Protein AF-A0A357ZY20-F1 (afdb_monomer_lite)

pLDDT: mean 76.54, std 15.63, range [38.38, 96.38]

Radius of gyration: 25.87 Å; chains: 1; bounding box: 49×45×76 Å

Sequence (125 aa):
MSVDLVSADDPRSGSPIGPRGIRRIVIVVFVLGIGGMIAGSILDNNGFAITFGLITAIAALALVLVTQVSPPGSLAKPGKPVAPVIDERLAADLESRIETLVADGANETEVRKLVGRAIELGRQQ

Secondary structure (DSSP, 8-state):
----------TT------HHHHHHHHHHHHHHHHHHHHHHHHTT-HHHHHHHHHHHHHHHHHHHHHHHHSPTTTTSPTTSPPPP---HHHHHHHHHHHHHHHHTT--HHHHHHHHHHHHHHHH--

Foldseek 3Di:
DDDDDPDDPPPPPDPPQALVNVVVVLVVLVVVLVVQLVVCVVVVNVVSNVVSVVSSVVVVVVVVVVVVPDPQPSNPDPPDDGDPPDDVVVVVVVVVVLVVCVVVPDDNVVSVVVVVVVVVVVVVD

Structure (mmCIF, N/CA/C/O backbone):
data_AF-A0A357ZY20-F1
#
_entry.id   AF-A0A357ZY20-F1
#
loop_
_atom_site.group_PDB
_atom_site.id
_atom_site.type_symbol
_atom_site.label_atom_id
_atom_site.label_alt_id
_atom_site.label_comp_id
_atom_site.label_asym_id
_atom_site.label_entity_id
_atom_site.label_seq_id
_atom_site.pdbx_PDB_ins_code
_atom_site.Cartn_x
_atom_site.Cartn_y
_atom_site.Cartn_z
_atom_site.occupancy
_atom_site.B_iso_or_equiv
_atom_site.auth_seq_id
_atom_site.auth_comp_id
_atom_site.auth_asym_id
_atom_site.auth_atom_id
_atom_site.pdbx_PDB_model_num
ATOM 1 N N . MET A 1 1 ? 7.027 36.453 -39.130 1.00 39.53 1 MET A N 1
ATOM 2 C CA . MET A 1 1 ? 7.376 35.034 -38.934 1.00 39.53 1 MET A CA 1
ATOM 3 C C . MET A 1 1 ? 6.915 34.685 -37.533 1.00 39.53 1 MET A C 1
ATOM 5 O O . MET A 1 1 ? 7.481 35.186 -36.572 1.00 39.53 1 MET A O 1
ATOM 9 N N . SER A 1 2 ? 5.758 34.039 -37.469 1.00 38.38 2 SER A N 1
ATOM 10 C CA . SER A 1 2 ? 4.902 33.888 -36.294 1.00 38.38 2 SER A CA 1
ATOM 11 C C . SER A 1 2 ? 5.500 32.892 -35.306 1.00 38.38 2 SER A C 1
ATOM 13 O O . SER A 1 2 ? 5.866 31.786 -35.694 1.00 38.38 2 SER A O 1
ATOM 15 N N . VAL A 1 3 ? 5.621 33.302 -34.045 1.00 44.56 3 VAL A N 1
ATOM 16 C CA . VAL A 1 3 ? 6.056 32.447 -32.937 1.00 44.56 3 VAL A CA 1
ATOM 17 C C . VAL A 1 3 ? 4.786 31.980 -32.233 1.00 44.56 3 VAL A C 1
ATOM 19 O O . VAL A 1 3 ? 4.329 32.601 -31.278 1.00 44.56 3 VAL A O 1
ATOM 22 N N . ASP A 1 4 ? 4.166 30.941 -32.785 1.00 41.69 4 ASP A N 1
ATOM 23 C CA . ASP A 1 4 ? 2.977 30.314 -32.219 1.00 41.69 4 ASP A CA 1
ATOM 24 C C . ASP A 1 4 ? 3.375 29.218 -31.220 1.00 41.69 4 ASP A C 1
ATOM 26 O O . ASP A 1 4 ? 4.003 28.222 -31.570 1.00 41.69 4 ASP A O 1
ATOM 30 N N . LEU A 1 5 ? 2.955 29.440 -29.971 1.00 44.25 5 LEU A N 1
ATOM 31 C CA . LEU A 1 5 ? 2.523 28.436 -28.998 1.00 44.25 5 LEU A CA 1
ATOM 32 C C . LEU A 1 5 ? 3.567 27.403 -28.542 1.00 44.25 5 LEU A C 1
ATOM 34 O O . LEU A 1 5 ? 3.525 26.224 -28.892 1.00 44.25 5 LEU A O 1
ATOM 38 N N . VAL A 1 6 ? 4.388 27.818 -27.570 1.00 45.06 6 VAL A N 1
ATOM 39 C CA . VAL A 1 6 ? 4.759 26.909 -26.477 1.00 45.06 6 VAL A CA 1
ATOM 40 C C . VAL A 1 6 ? 3.465 26.638 -25.698 1.00 45.06 6 VAL A C 1
ATOM 42 O O . VAL A 1 6 ? 3.005 27.437 -24.885 1.00 45.06 6 VAL A O 1
ATOM 45 N N . SER A 1 7 ? 2.769 25.569 -26.081 1.00 44.12 7 SER A N 1
ATOM 46 C CA . SER A 1 7 ? 1.587 25.107 -25.365 1.00 44.12 7 SER A CA 1
ATOM 47 C C . SER A 1 7 ? 2.057 24.703 -23.974 1.00 44.12 7 SER A C 1
ATOM 49 O O . SER A 1 7 ? 2.827 23.755 -23.828 1.00 44.12 7 SER A O 1
ATOM 51 N N . ALA A 1 8 ? 1.653 25.473 -22.965 1.00 42.94 8 ALA A N 1
ATOM 52 C CA . ALA A 1 8 ? 1.767 25.067 -21.580 1.00 42.94 8 ALA A CA 1
ATOM 53 C C . ALA A 1 8 ? 1.064 23.712 -21.453 1.00 42.94 8 ALA A C 1
ATOM 55 O O . ALA A 1 8 ? -0.145 23.614 -21.658 1.00 42.94 8 ALA A O 1
ATOM 56 N N . ASP A 1 9 ? 1.849 22.668 -21.211 1.00 44.12 9 ASP A N 1
ATOM 57 C CA . ASP A 1 9 ? 1.338 21.343 -20.907 1.00 44.12 9 ASP A CA 1
ATOM 58 C C . ASP A 1 9 ? 0.566 21.484 -19.592 1.00 44.12 9 ASP A C 1
ATOM 60 O O . ASP A 1 9 ? 1.137 21.812 -18.550 1.00 44.12 9 ASP A O 1
ATOM 64 N N . ASP A 1 10 ? -0.759 21.404 -19.678 1.00 42.44 10 ASP A N 1
ATOM 65 C CA . ASP A 1 10 ? -1.672 21.658 -18.575 1.00 42.44 10 ASP A CA 1
ATOM 66 C C . ASP A 1 10 ? -1.416 20.600 -17.483 1.00 42.44 10 ASP A C 1
ATOM 68 O O . ASP A 1 10 ? -1.746 19.422 -17.686 1.00 42.44 10 ASP A O 1
ATOM 72 N N . PRO A 1 11 ? -0.839 20.962 -16.315 1.00 49.06 11 PRO A N 1
ATOM 73 C CA . PRO A 1 11 ? -0.422 19.996 -15.295 1.00 49.06 11 PRO A CA 1
ATOM 74 C C . PRO A 1 11 ? -1.612 19.305 -14.605 1.00 49.06 11 PRO A C 1
ATOM 76 O O . PRO A 1 11 ? -1.427 18.523 -13.672 1.00 49.06 11 PRO A O 1
ATOM 79 N N . ARG A 1 12 ? -2.846 19.602 -15.035 1.00 49.00 12 ARG A N 1
ATOM 80 C CA . ARG A 1 12 ? -4.102 19.090 -14.477 1.00 49.00 12 ARG A CA 1
ATOM 81 C C . ARG A 1 12 ? -4.848 18.118 -15.397 1.00 49.00 12 ARG A C 1
ATOM 83 O O . ARG A 1 12 ? -5.894 17.613 -15.002 1.00 49.00 12 ARG A O 1
ATOM 90 N N . SER A 1 13 ? -4.310 17.798 -16.577 1.00 44.09 13 SER A N 1
ATOM 91 C CA . SER A 1 13 ? -4.908 16.833 -17.519 1.00 44.09 13 SER A CA 1
ATOM 92 C C . SER A 1 13 ? -4.565 15.360 -17.225 1.00 44.09 13 SER A C 1
ATOM 94 O O . SER A 1 13 ? -4.932 14.456 -17.977 1.00 44.09 13 SER A O 1
ATOM 96 N N . GLY A 1 14 ? -3.896 15.078 -16.106 1.00 46.38 14 GLY A N 1
ATOM 97 C CA . GLY A 1 14 ? -3.682 13.714 -15.640 1.00 46.38 14 GLY A CA 1
ATOM 98 C C . GLY A 1 14 ? -4.962 13.149 -15.035 1.00 46.38 14 GLY A C 1
ATOM 99 O O . GLY A 1 14 ? -5.219 13.348 -13.850 1.00 46.38 14 GLY A O 1
ATOM 100 N N . SER A 1 15 ? -5.746 12.392 -15.813 1.00 58.88 15 SER A N 1
ATOM 101 C CA . SER A 1 15 ? -6.660 11.410 -15.213 1.00 58.88 15 SER A CA 1
ATOM 102 C C . SER A 1 15 ? -5.869 10.635 -14.155 1.00 58.88 15 SER A C 1
ATOM 104 O O . SER A 1 15 ? -4.794 10.130 -14.498 1.00 58.88 15 SER A O 1
ATOM 106 N N . PRO A 1 16 ? -6.336 10.548 -12.895 1.00 64.19 16 PRO A N 1
ATOM 107 C CA . PRO A 1 16 ? -5.591 9.861 -11.853 1.00 64.19 16 PRO A CA 1
ATOM 108 C C . PRO A 1 16 ? -5.317 8.441 -12.342 1.00 64.19 16 PRO A C 1
ATOM 110 O O . PRO A 1 16 ? -6.246 7.665 -12.582 1.00 64.19 16 PRO A O 1
ATOM 113 N N . ILE A 1 17 ? -4.039 8.132 -12.587 1.00 68.00 17 ILE A N 1
ATOM 114 C CA . ILE A 1 17 ? -3.625 6.829 -13.098 1.00 68.00 17 ILE A CA 1
ATOM 115 C C . ILE A 1 17 ? -4.063 5.811 -12.055 1.00 68.00 17 ILE A C 1
ATOM 117 O O . ILE A 1 17 ? -3.480 5.705 -10.979 1.00 68.00 17 ILE A O 1
ATOM 121 N N . GLY A 1 18 ? -5.125 5.071 -12.371 1.00 70.50 18 GLY A N 1
ATOM 122 C CA . GLY A 1 18 ? -5.640 4.062 -11.461 1.00 70.50 18 GLY A CA 1
ATOM 123 C C . GLY A 1 18 ? -4.586 2.978 -11.185 1.00 70.50 18 GLY A C 1
ATOM 124 O O . GLY A 1 18 ? -3.657 2.797 -11.979 1.00 70.50 18 GLY A O 1
ATOM 125 N N . PRO A 1 19 ? -4.758 2.162 -10.133 1.00 71.06 19 PRO A N 1
ATOM 126 C CA . PRO A 1 19 ? -3.801 1.117 -9.735 1.00 71.06 19 PRO A CA 1
ATOM 127 C C . PRO A 1 19 ? -3.372 0.180 -10.879 1.00 71.06 19 PRO A C 1
ATOM 129 O O . PRO A 1 19 ? -2.238 -0.298 -10.948 1.00 71.06 19 PRO A O 1
ATOM 132 N N . ARG A 1 20 ? -4.280 -0.057 -11.837 1.00 71.88 20 ARG A N 1
ATOM 133 C CA . ARG A 1 20 ? -4.022 -0.854 -13.047 1.00 71.88 20 ARG A CA 1
ATOM 134 C C . ARG A 1 20 ? -2.980 -0.216 -13.970 1.00 71.88 20 ARG A C 1
ATOM 136 O O . ARG A 1 20 ? -2.201 -0.944 -14.581 1.00 71.88 20 ARG A O 1
ATOM 143 N N . GLY A 1 21 ? -2.980 1.111 -14.081 1.00 78.50 21 GLY A N 1
ATOM 144 C CA . GLY A 1 21 ? -2.020 1.866 -14.880 1.00 78.50 21 GLY A CA 1
ATOM 145 C C . GLY A 1 21 ? -0.626 1.808 -14.268 1.00 78.50 21 GLY A C 1
ATOM 146 O O . GLY A 1 21 ? 0.313 1.433 -14.962 1.00 78.50 21 GLY A O 1
ATOM 147 N N . ILE A 1 22 ? -0.516 2.025 -12.953 1.00 76.94 22 ILE A N 1
ATOM 148 C CA . ILE A 1 22 ? 0.763 1.927 -12.231 1.00 76.94 22 ILE A CA 1
ATOM 149 C C . ILE A 1 22 ? 1.363 0.527 -12.400 1.00 76.94 22 ILE A C 1
ATOM 151 O O . ILE A 1 22 ? 2.511 0.386 -12.812 1.00 76.94 22 ILE A O 1
ATOM 155 N N . ARG A 1 23 ? 0.565 -0.531 -12.197 1.00 76.12 23 ARG A N 1
ATOM 156 C CA . ARG A 1 23 ? 1.030 -1.915 -12.381 1.00 76.12 23 ARG A CA 1
ATOM 157 C C . ARG A 1 23 ? 1.532 -2.190 -13.803 1.00 76.12 23 ARG A C 1
ATOM 159 O O . ARG A 1 23 ? 2.527 -2.890 -13.964 1.00 76.12 23 ARG A O 1
ATOM 166 N N . ARG A 1 24 ? 0.856 -1.666 -14.833 1.00 80.31 24 ARG A N 1
ATOM 167 C CA . ARG A 1 24 ? 1.308 -1.808 -16.228 1.00 80.31 24 ARG A CA 1
ATOM 168 C C . ARG A 1 24 ? 2.635 -1.097 -16.454 1.00 80.31 24 ARG A C 1
ATOM 170 O O . ARG A 1 24 ? 3.530 -1.705 -17.026 1.00 80.31 24 ARG A O 1
ATOM 177 N N . ILE A 1 25 ? 2.768 0.137 -15.970 1.00 81.88 25 ILE A N 1
ATOM 178 C CA . ILE A 1 25 ? 4.003 0.920 -16.093 1.00 81.88 25 ILE A CA 1
ATOM 179 C C . ILE A 1 25 ? 5.173 0.165 -15.453 1.00 81.88 25 ILE A C 1
ATOM 181 O O . ILE A 1 25 ? 6.192 -0.031 -16.105 1.00 81.88 25 ILE A O 1
ATOM 185 N N . VAL A 1 26 ? 5.001 -0.349 -14.230 1.00 80.62 26 VAL A N 1
ATOM 186 C CA . VAL A 1 26 ? 6.036 -1.128 -13.527 1.00 80.62 26 VAL A CA 1
ATOM 187 C C . VAL A 1 26 ? 6.480 -2.351 -14.326 1.00 80.62 26 VAL A C 1
ATOM 189 O O . VAL A 1 26 ? 7.677 -2.582 -14.482 1.00 80.62 26 VAL A O 1
ATOM 192 N N . ILE A 1 27 ? 5.528 -3.127 -14.855 1.00 84.38 27 ILE A N 1
ATOM 193 C CA . ILE A 1 27 ? 5.835 -4.314 -15.665 1.00 84.38 27 ILE A CA 1
ATOM 194 C C . ILE A 1 27 ? 6.617 -3.917 -16.920 1.00 84.38 27 ILE A C 1
ATOM 196 O O . ILE A 1 27 ? 7.618 -4.553 -17.236 1.00 84.38 27 ILE A O 1
ATOM 200 N N . VAL A 1 28 ? 6.186 -2.861 -17.615 1.00 84.50 28 VAL A N 1
ATOM 201 C CA . VAL A 1 28 ? 6.855 -2.378 -18.830 1.00 84.50 28 VAL A CA 1
ATOM 202 C C . VAL A 1 28 ? 8.290 -1.952 -18.529 1.00 84.50 28 VAL A C 1
ATOM 204 O O . VAL A 1 28 ? 9.196 -2.380 -19.237 1.00 84.50 28 VAL A O 1
ATOM 207 N N . VAL A 1 29 ? 8.514 -1.182 -17.460 1.00 83.50 29 VAL A N 1
ATOM 208 C CA . VAL A 1 29 ? 9.856 -0.734 -17.054 1.00 83.50 29 VAL A CA 1
ATOM 209 C C . VAL A 1 29 ? 10.776 -1.923 -16.774 1.00 83.50 29 VAL A C 1
ATOM 211 O O . VAL A 1 29 ? 11.897 -1.959 -17.276 1.00 83.50 29 VAL A O 1
ATOM 214 N N . PHE A 1 30 ? 10.301 -2.926 -16.030 1.00 83.12 30 PHE A N 1
ATOM 215 C CA . PHE A 1 30 ? 11.104 -4.110 -15.712 1.00 83.12 30 PHE A CA 1
ATOM 216 C C . PHE A 1 30 ? 11.438 -4.948 -16.950 1.00 83.12 30 PHE A C 1
ATOM 218 O O . PHE A 1 30 ? 12.585 -5.353 -17.129 1.00 83.12 30 PHE A O 1
ATOM 225 N N . VAL A 1 31 ? 10.456 -5.194 -17.823 1.00 88.31 31 VAL A N 1
ATOM 226 C CA . VAL A 1 31 ? 10.668 -5.966 -19.058 1.00 88.31 31 VAL A CA 1
ATOM 227 C C . VAL A 1 31 ? 11.635 -5.240 -19.991 1.00 88.31 31 VAL A C 1
ATOM 229 O O . VAL A 1 31 ? 12.520 -5.875 -20.561 1.00 88.31 31 VAL A O 1
ATOM 232 N N . LEU A 1 32 ? 11.514 -3.916 -20.108 1.00 83.00 32 LEU A N 1
ATOM 233 C CA . LEU A 1 32 ? 12.409 -3.108 -20.930 1.00 83.00 32 LEU A CA 1
ATOM 234 C C . LEU A 1 32 ? 13.839 -3.093 -20.371 1.00 83.00 32 LEU A C 1
ATOM 236 O O . LEU A 1 32 ? 14.787 -3.205 -21.140 1.00 83.00 32 LEU A O 1
ATOM 240 N N . GLY A 1 33 ? 13.997 -3.025 -19.046 1.00 82.12 33 GLY A N 1
ATOM 241 C CA . GLY A 1 33 ? 15.297 -3.111 -18.378 1.00 82.12 33 GLY A CA 1
ATOM 242 C C . GLY A 1 33 ? 16.011 -4.439 -18.632 1.00 82.12 33 GLY A C 1
ATOM 243 O O . GLY A 1 33 ? 17.177 -4.458 -19.027 1.00 82.12 33 GLY A O 1
ATOM 244 N N . ILE A 1 34 ? 15.291 -5.556 -18.481 1.00 84.88 34 ILE A N 1
ATOM 245 C CA . ILE A 1 34 ? 15.814 -6.900 -18.776 1.00 84.88 34 ILE A CA 1
ATOM 246 C C . ILE A 1 34 ? 16.154 -7.027 -20.266 1.00 84.88 34 ILE A C 1
ATOM 248 O O . ILE A 1 34 ? 17.248 -7.471 -20.610 1.00 84.88 34 ILE A O 1
ATOM 252 N N . GLY A 1 35 ? 15.254 -6.590 -21.152 1.00 84.88 35 GLY A N 1
ATOM 253 C CA . GLY A 1 35 ? 15.480 -6.605 -22.598 1.00 84.88 35 GLY A CA 1
ATOM 254 C C . GLY A 1 35 ? 16.698 -5.778 -23.017 1.00 84.88 35 GLY A C 1
ATOM 255 O O . GLY A 1 35 ? 17.494 -6.236 -23.833 1.00 84.88 35 GLY A O 1
ATOM 256 N N . GLY A 1 36 ? 16.890 -4.603 -22.412 1.00 78.38 36 GLY A N 1
ATOM 257 C CA . GLY A 1 36 ? 18.046 -3.739 -22.646 1.00 78.38 36 GLY A CA 1
ATOM 258 C C . GLY A 1 36 ? 19.367 -4.366 -22.199 1.00 78.38 36 GLY A C 1
ATOM 259 O O . GLY A 1 36 ? 20.353 -4.290 -22.929 1.00 78.38 36 GLY A O 1
ATOM 260 N N . MET A 1 37 ? 19.383 -5.061 -21.056 1.00 81.00 37 MET A N 1
ATOM 261 C CA . MET A 1 37 ? 20.563 -5.811 -20.603 1.00 81.00 37 MET A CA 1
ATOM 262 C C . MET A 1 37 ? 20.908 -6.974 -21.546 1.00 81.00 37 MET A C 1
ATOM 264 O O . MET A 1 37 ? 22.077 -7.155 -21.887 1.00 81.00 37 MET A O 1
ATOM 268 N N . ILE A 1 38 ? 19.905 -7.722 -22.024 1.00 82.56 38 ILE A N 1
ATOM 269 C CA . ILE A 1 38 ? 20.106 -8.828 -22.977 1.00 82.56 38 ILE A CA 1
ATOM 270 C C . ILE A 1 38 ? 20.625 -8.297 -24.321 1.00 82.56 38 ILE A C 1
ATOM 272 O O . ILE A 1 38 ? 21.615 -8.807 -24.839 1.00 82.56 38 ILE A O 1
ATOM 276 N N . ALA A 1 39 ? 20.005 -7.248 -24.868 1.00 77.50 39 ALA A N 1
ATOM 277 C CA . ALA A 1 39 ? 20.439 -6.631 -26.122 1.00 77.50 39 ALA A CA 1
ATOM 278 C C . ALA A 1 39 ? 21.853 -6.035 -26.019 1.00 77.50 39 ALA A C 1
ATOM 280 O O . ALA A 1 39 ? 22.653 -6.184 -26.941 1.00 77.50 39 ALA A O 1
ATOM 281 N N . GLY A 1 40 ? 22.185 -5.416 -24.881 1.00 74.56 40 GLY A N 1
ATOM 282 C CA . GLY A 1 40 ? 23.526 -4.905 -24.601 1.00 74.56 40 GLY A CA 1
ATOM 283 C C . GLY A 1 40 ? 24.590 -6.002 -24.580 1.00 74.56 40 GLY A C 1
ATOM 284 O O . GLY A 1 40 ? 25.683 -5.799 -25.102 1.00 74.56 40 GLY A O 1
ATOM 285 N N . SER A 1 41 ? 24.247 -7.182 -24.054 1.00 71.56 41 SER A N 1
ATOM 286 C CA . SER A 1 41 ? 25.136 -8.348 -24.079 1.00 71.56 41 SER A CA 1
ATOM 287 C C . SER A 1 41 ? 25.374 -8.885 -25.492 1.00 71.56 41 SER A C 1
ATOM 289 O O . SER A 1 41 ? 26.456 -9.392 -25.755 1.00 71.56 41 SER A O 1
ATOM 291 N N . ILE A 1 42 ? 24.392 -8.789 -26.396 1.00 75.31 42 ILE A N 1
ATOM 292 C CA . ILE A 1 42 ? 24.519 -9.272 -27.785 1.00 75.31 42 ILE A CA 1
ATOM 293 C C . ILE A 1 42 ? 25.437 -8.366 -28.619 1.00 75.31 42 ILE A C 1
ATOM 295 O O . ILE A 1 42 ? 26.080 -8.836 -29.551 1.00 75.31 42 ILE A O 1
ATOM 299 N N . LEU A 1 43 ? 25.518 -7.074 -28.293 1.00 76.00 43 LEU A N 1
ATOM 300 C CA . LEU A 1 43 ? 26.365 -6.112 -29.008 1.00 76.00 43 LEU A CA 1
ATOM 301 C C . LEU A 1 43 ? 27.843 -6.126 -28.566 1.00 76.00 43 LEU A C 1
ATOM 303 O O . LEU A 1 43 ? 28.594 -5.252 -28.999 1.00 76.00 43 LEU A O 1
ATOM 307 N N . ASP A 1 44 ? 28.249 -7.044 -27.676 1.00 70.19 44 ASP A N 1
ATOM 308 C CA . ASP A 1 44 ? 29.579 -7.088 -27.032 1.00 70.19 44 ASP A CA 1
ATOM 309 C C . ASP A 1 44 ? 30.007 -5.751 -26.389 1.00 70.19 44 ASP A C 1
ATOM 311 O O . ASP A 1 44 ? 31.178 -5.496 -26.100 1.00 70.19 44 ASP A O 1
ATOM 315 N N . ASN A 1 45 ? 29.036 -4.877 -26.109 1.00 67.50 45 ASN A N 1
ATOM 316 C CA . ASN A 1 45 ? 29.257 -3.594 -25.469 1.00 67.50 45 ASN A CA 1
ATOM 317 C C . ASN A 1 45 ? 28.715 -3.643 -24.047 1.00 67.50 45 ASN A C 1
ATOM 319 O O . ASN A 1 45 ? 27.566 -3.290 -23.767 1.00 67.50 45 ASN A O 1
ATOM 323 N N . ASN A 1 46 ? 29.593 -4.032 -23.127 1.00 69.56 46 ASN A N 1
ATOM 324 C CA . ASN A 1 46 ? 29.275 -4.121 -21.707 1.00 69.56 46 ASN A CA 1
ATOM 325 C C . ASN A 1 46 ? 28.764 -2.782 -21.123 1.00 69.56 46 ASN A C 1
ATOM 327 O O . ASN A 1 46 ? 28.034 -2.769 -20.135 1.00 69.56 46 ASN A O 1
ATOM 331 N N . GLY A 1 47 ? 29.073 -1.649 -21.769 1.00 70.94 47 GLY A N 1
ATOM 332 C CA . GLY A 1 47 ? 28.535 -0.339 -21.406 1.00 70.94 47 GLY A CA 1
ATOM 333 C C . GLY A 1 47 ? 27.009 -0.249 -21.515 1.00 70.94 47 GLY A C 1
ATOM 334 O O . GLY A 1 47 ? 26.385 0.391 -20.672 1.00 70.94 47 GLY A O 1
ATOM 335 N N . PHE A 1 48 ? 26.386 -0.932 -22.483 1.00 74.12 48 PHE A N 1
ATOM 336 C CA . PHE A 1 48 ? 24.924 -0.968 -22.625 1.00 74.12 48 PHE A CA 1
ATOM 337 C C . PHE A 1 48 ? 24.251 -1.768 -21.508 1.00 74.12 48 PHE A C 1
ATOM 339 O O . PHE A 1 48 ? 23.221 -1.352 -20.982 1.00 74.12 48 PHE A O 1
ATOM 346 N N . ALA A 1 49 ? 24.842 -2.895 -21.108 1.00 76.00 49 ALA A N 1
ATOM 347 C CA . ALA A 1 49 ? 24.323 -3.679 -19.993 1.00 76.00 49 ALA A CA 1
ATOM 348 C C . ALA A 1 49 ? 24.359 -2.870 -18.684 1.00 76.00 49 ALA A C 1
ATOM 350 O O . ALA A 1 49 ? 23.388 -2.867 -17.927 1.00 76.00 49 ALA A O 1
ATOM 351 N N . ILE A 1 50 ? 25.442 -2.118 -18.456 1.00 80.88 50 ILE A N 1
ATOM 352 C CA . ILE A 1 50 ? 25.608 -1.287 -17.258 1.00 80.88 50 ILE A CA 1
ATOM 353 C C . ILE A 1 50 ? 24.613 -0.117 -17.239 1.00 80.88 50 ILE A C 1
ATOM 355 O O . ILE A 1 50 ? 23.993 0.127 -16.205 1.00 80.88 50 ILE A O 1
ATOM 359 N N . THR A 1 51 ? 24.408 0.597 -18.352 1.00 79.12 51 THR A N 1
ATOM 360 C CA . THR A 1 51 ? 23.486 1.749 -18.392 1.00 79.12 51 THR A CA 1
ATOM 361 C C . THR A 1 51 ? 22.033 1.324 -18.213 1.00 79.12 51 THR A C 1
ATOM 363 O O . THR A 1 51 ? 21.326 1.905 -17.389 1.00 79.12 51 THR A O 1
ATOM 366 N N . PHE A 1 52 ? 21.590 0.274 -18.912 1.00 80.00 52 PHE A N 1
ATOM 367 C CA . PHE A 1 52 ? 20.239 -0.265 -18.743 1.00 80.00 52 PHE A CA 1
ATOM 368 C C . PHE 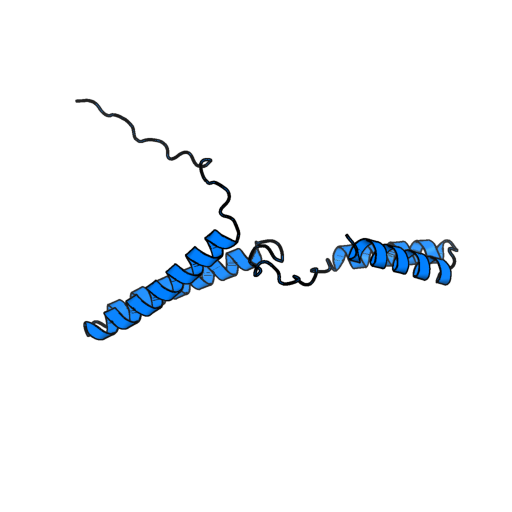A 1 52 ? 20.028 -0.851 -17.345 1.00 80.00 52 PHE A C 1
ATOM 370 O O . PHE A 1 52 ? 18.971 -0.629 -16.748 1.00 80.00 52 PHE A O 1
ATOM 377 N N . GLY A 1 53 ? 21.035 -1.525 -16.783 1.00 80.50 53 GLY A N 1
ATOM 378 C CA . GLY A 1 53 ? 21.008 -1.988 -15.398 1.00 80.50 53 GLY A CA 1
ATOM 379 C C . GLY A 1 53 ? 20.851 -0.835 -14.402 1.00 80.50 53 GLY A C 1
ATOM 380 O O . GLY A 1 53 ? 19.973 -0.883 -13.541 1.00 80.50 53 GLY A O 1
ATOM 381 N N . LEU A 1 54 ? 21.631 0.241 -14.557 1.00 84.19 54 LEU A N 1
ATOM 382 C CA . LEU A 1 54 ? 21.588 1.411 -13.675 1.00 84.19 54 LEU A CA 1
ATOM 383 C C . LEU A 1 54 ? 20.252 2.162 -13.770 1.00 84.19 54 LEU A C 1
ATOM 385 O O . LEU A 1 54 ? 19.665 2.504 -12.744 1.00 84.19 54 LEU A O 1
ATOM 389 N N . ILE A 1 55 ? 19.727 2.361 -14.982 1.00 84.81 55 ILE A N 1
ATOM 390 C CA . ILE A 1 55 ? 18.401 2.962 -15.196 1.00 84.81 55 ILE A CA 1
ATOM 391 C C . ILE A 1 55 ? 17.319 2.113 -14.518 1.00 84.81 55 ILE A C 1
ATOM 393 O O . ILE A 1 55 ? 16.455 2.647 -13.821 1.00 84.81 55 ILE A O 1
ATOM 397 N N . THR A 1 56 ? 17.391 0.788 -14.666 1.00 84.50 56 THR A N 1
ATOM 398 C CA . THR A 1 56 ? 16.439 -0.140 -14.037 1.00 84.50 56 THR A CA 1
ATOM 399 C C . THR A 1 56 ? 16.521 -0.078 -12.512 1.00 84.50 56 THR A C 1
ATOM 401 O O . THR A 1 56 ? 15.489 -0.052 -11.843 1.00 84.50 56 THR A O 1
ATOM 404 N N . ALA A 1 57 ? 17.730 0.008 -11.952 1.00 86.19 57 ALA A N 1
ATOM 405 C CA . ALA A 1 57 ? 17.939 0.143 -10.514 1.00 86.19 57 ALA A CA 1
ATOM 406 C C . ALA A 1 57 ? 17.345 1.451 -9.965 1.00 86.19 57 ALA A C 1
ATOM 408 O O . ALA A 1 57 ? 16.634 1.428 -8.960 1.00 86.19 57 ALA A O 1
ATOM 409 N N . ILE A 1 58 ? 17.572 2.579 -10.648 1.00 87.75 58 ILE A N 1
ATOM 410 C CA . ILE A 1 58 ? 16.999 3.879 -10.266 1.00 87.75 58 ILE A CA 1
ATOM 411 C C . ILE A 1 58 ? 15.469 3.829 -10.328 1.00 87.75 58 ILE A C 1
ATOM 413 O O . ILE A 1 58 ? 14.798 4.289 -9.404 1.00 87.75 58 ILE A O 1
ATOM 417 N N . ALA A 1 59 ? 14.903 3.230 -11.377 1.00 81.69 59 ALA A N 1
ATOM 418 C CA . ALA A 1 59 ? 13.458 3.087 -11.507 1.00 81.69 59 ALA A CA 1
ATOM 419 C C . ALA A 1 59 ? 12.857 2.200 -10.401 1.00 81.69 59 ALA A C 1
ATOM 421 O O . ALA A 1 59 ? 11.804 2.527 -9.850 1.00 81.69 59 ALA A O 1
ATOM 422 N N . ALA A 1 60 ? 13.536 1.110 -10.033 1.00 85.69 60 ALA A N 1
ATOM 423 C CA . ALA A 1 60 ? 13.131 0.257 -8.920 1.00 85.69 60 ALA A CA 1
ATOM 424 C C . ALA A 1 60 ? 13.178 1.011 -7.582 1.00 85.69 60 ALA A C 1
ATOM 426 O O . ALA A 1 60 ? 12.234 0.918 -6.798 1.00 85.69 60 ALA A O 1
ATOM 427 N N . LEU A 1 61 ? 14.224 1.807 -7.339 1.00 87.81 61 LEU A N 1
ATOM 428 C CA . LEU A 1 61 ? 14.327 2.637 -6.139 1.00 87.81 61 LEU A CA 1
ATOM 429 C C . LEU A 1 61 ? 13.194 3.671 -6.070 1.00 87.81 61 LEU A C 1
ATOM 431 O O . LEU A 1 61 ? 12.536 3.795 -5.038 1.00 87.81 61 LEU A O 1
ATOM 435 N N . ALA A 1 62 ? 12.915 4.367 -7.175 1.00 83.56 62 ALA A N 1
ATOM 436 C CA . ALA A 1 62 ? 11.799 5.304 -7.258 1.00 83.56 62 ALA A CA 1
ATOM 437 C C . ALA A 1 62 ? 10.460 4.609 -6.956 1.00 83.56 62 ALA A C 1
ATOM 439 O O . ALA A 1 62 ? 9.636 5.140 -6.212 1.00 83.56 62 ALA A O 1
ATOM 440 N N . LEU A 1 63 ? 10.262 3.389 -7.461 1.00 82.62 63 LEU A N 1
ATOM 441 C CA . LEU A 1 63 ? 9.056 2.609 -7.197 1.00 82.62 63 LEU A CA 1
ATOM 442 C C . LEU A 1 63 ? 8.915 2.207 -5.720 1.00 82.62 63 LEU A C 1
ATOM 444 O O . LEU A 1 63 ? 7.805 2.225 -5.183 1.00 82.62 63 LEU A O 1
ATOM 448 N N . VAL A 1 64 ? 10.019 1.868 -5.051 1.00 82.88 64 VAL A N 1
ATOM 449 C CA . VAL A 1 64 ? 10.027 1.601 -3.605 1.00 82.88 64 VAL A CA 1
ATOM 450 C C . VAL A 1 64 ? 9.587 2.843 -2.833 1.00 82.88 64 VAL A C 1
ATOM 452 O O . VAL A 1 64 ? 8.708 2.739 -1.982 1.00 82.88 64 VAL A O 1
ATOM 455 N N . LEU A 1 65 ? 10.120 4.021 -3.170 1.00 85.62 65 LEU A N 1
ATOM 456 C CA . LEU A 1 65 ? 9.727 5.280 -2.528 1.00 85.62 65 LEU A CA 1
ATOM 457 C C . LEU A 1 65 ? 8.242 5.587 -2.735 1.00 85.62 65 LEU A C 1
ATOM 459 O O . LEU A 1 65 ? 7.547 5.916 -1.777 1.00 85.62 65 LEU A O 1
ATOM 463 N N . VAL A 1 66 ? 7.731 5.401 -3.956 1.00 80.69 66 VAL A N 1
ATOM 464 C CA . VAL A 1 66 ? 6.297 5.542 -4.254 1.00 80.69 66 VAL A CA 1
ATOM 465 C C . VAL A 1 66 ? 5.468 4.581 -3.404 1.00 80.69 66 VAL A C 1
ATOM 467 O O . VAL A 1 66 ? 4.438 4.973 -2.863 1.00 80.69 66 VAL A O 1
ATOM 470 N N . THR A 1 67 ? 5.922 3.340 -3.237 1.00 77.62 67 THR A N 1
ATOM 471 C CA . THR A 1 67 ? 5.233 2.336 -2.413 1.00 77.62 67 THR A CA 1
ATOM 472 C C . THR A 1 67 ? 5.198 2.730 -0.933 1.00 77.62 67 THR A C 1
ATOM 474 O O . THR A 1 67 ? 4.209 2.449 -0.269 1.00 77.62 67 THR A O 1
ATOM 477 N N . GLN A 1 68 ? 6.234 3.406 -0.426 1.00 79.75 68 GLN A N 1
ATOM 478 C CA 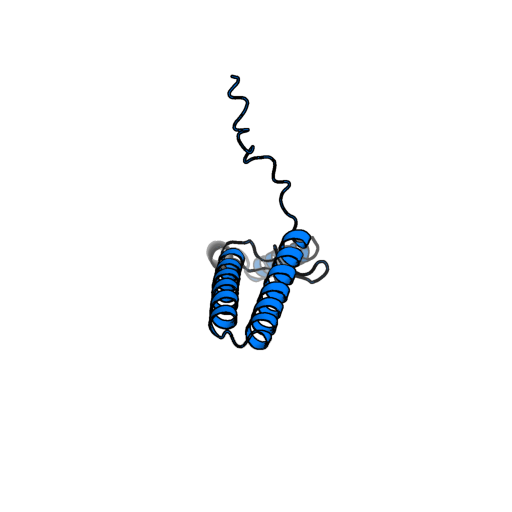. GLN A 1 68 ? 6.290 3.891 0.960 1.00 79.75 68 GLN A CA 1
ATOM 479 C C . GLN A 1 68 ? 5.341 5.066 1.221 1.00 79.75 68 GLN A C 1
ATOM 481 O O . GLN A 1 68 ? 4.740 5.141 2.287 1.00 79.75 68 GLN A O 1
ATOM 486 N N . VAL A 1 69 ? 5.193 5.984 0.260 1.00 80.88 69 VAL A N 1
ATOM 487 C CA . VAL A 1 69 ? 4.310 7.158 0.418 1.00 80.88 69 VAL A CA 1
ATOM 488 C C . VAL A 1 69 ? 2.857 6.882 0.038 1.00 80.88 69 VAL A C 1
ATOM 490 O O . VAL A 1 69 ? 1.971 7.665 0.374 1.00 80.88 69 VAL A O 1
ATOM 493 N N . SER A 1 70 ? 2.595 5.797 -0.691 1.00 77.00 70 SER A N 1
ATOM 494 C CA . SER A 1 70 ? 1.243 5.469 -1.132 1.00 77.00 70 SER A CA 1
ATOM 495 C C . SER A 1 70 ? 0.460 4.769 -0.016 1.00 77.00 70 SER A C 1
ATOM 497 O O . SER A 1 70 ? 1.009 3.890 0.651 1.00 77.00 70 SER A O 1
ATOM 499 N N . PRO A 1 71 ? -0.839 5.079 0.164 1.00 68.06 71 PRO A N 1
ATOM 500 C CA . PRO A 1 71 ? -1.664 4.422 1.169 1.00 68.06 71 PRO A CA 1
ATOM 501 C C . PRO A 1 71 ? -1.656 2.890 1.033 1.00 68.06 71 PRO A C 1
ATOM 503 O O . PRO A 1 71 ? -1.584 2.375 -0.097 1.00 68.06 71 PRO A O 1
ATOM 506 N N . PRO A 1 72 ? -1.787 2.150 2.149 1.00 64.81 72 PRO A N 1
ATOM 507 C CA . PRO A 1 72 ? -1.842 0.696 2.133 1.00 64.81 72 PRO A CA 1
ATOM 508 C C . PRO A 1 72 ? -2.929 0.203 1.178 1.00 64.81 72 PRO A C 1
ATOM 510 O O . PRO A 1 72 ? -4.074 0.640 1.231 1.00 64.81 72 PRO A O 1
ATOM 513 N N . GLY A 1 73 ? -2.567 -0.698 0.267 1.00 65.44 73 GLY A N 1
ATOM 514 C CA . GLY A 1 73 ? -3.514 -1.273 -0.691 1.00 65.44 73 GLY A CA 1
ATOM 515 C C . GLY A 1 73 ? -3.700 -0.508 -2.002 1.00 65.44 73 GLY A C 1
ATOM 516 O O . GLY A 1 73 ? -4.272 -1.068 -2.935 1.00 65.44 73 GLY A O 1
ATOM 517 N N . SER A 1 74 ? -3.143 0.698 -2.140 1.00 66.50 74 SER A N 1
ATOM 518 C CA . SER A 1 74 ? -3.169 1.484 -3.391 1.00 66.50 74 SER A CA 1
ATOM 519 C C . SER A 1 74 ? -2.582 0.745 -4.605 1.00 66.50 74 SER A C 1
ATOM 521 O O . SER A 1 74 ? -3.034 0.937 -5.732 1.00 66.50 74 SER A O 1
ATOM 523 N N . LEU A 1 75 ? -1.608 -0.140 -4.375 1.00 65.88 75 LEU A N 1
ATOM 524 C CA . LEU A 1 75 ? -0.956 -0.968 -5.397 1.00 65.88 75 LEU A CA 1
ATOM 525 C C . LEU A 1 75 ? -1.343 -2.455 -5.309 1.00 65.88 75 LEU A C 1
ATOM 527 O O . LEU A 1 75 ? -0.789 -3.287 -6.033 1.00 65.88 75 LEU A O 1
ATOM 531 N N . ALA A 1 76 ? -2.274 -2.821 -4.421 1.00 66.25 76 ALA A N 1
ATOM 532 C CA . ALA A 1 76 ? -2.658 -4.212 -4.228 1.00 66.25 76 ALA A CA 1
ATOM 533 C C . ALA A 1 76 ? -3.412 -4.783 -5.438 1.00 66.25 76 ALA A C 1
ATOM 535 O O . ALA A 1 76 ? -4.064 -4.082 -6.216 1.00 66.25 76 ALA A O 1
ATOM 536 N N . LYS A 1 77 ? -3.327 -6.110 -5.601 1.00 63.56 77 LYS A N 1
ATOM 537 C CA . LYS A 1 77 ? -4.042 -6.823 -6.663 1.00 63.56 77 LYS A CA 1
ATOM 538 C C . LYS A 1 77 ? -5.558 -6.695 -6.425 1.00 63.56 77 LYS A C 1
ATOM 540 O O . LYS A 1 77 ? -6.007 -7.041 -5.332 1.00 63.56 77 LYS A O 1
ATOM 545 N N . PRO A 1 78 ? -6.353 -6.275 -7.427 1.00 56.56 78 PRO A N 1
ATOM 546 C CA . PRO A 1 78 ? -7.803 -6.218 -7.283 1.00 56.56 78 PRO A CA 1
ATOM 547 C C . PRO A 1 78 ? -8.357 -7.598 -6.909 1.00 56.56 78 PRO A C 1
ATOM 549 O O . PRO A 1 78 ? -7.997 -8.598 -7.533 1.00 56.56 78 PRO A O 1
ATOM 552 N N . GLY A 1 79 ? -9.200 -7.634 -5.875 1.00 57.56 79 GLY A N 1
ATOM 553 C CA . GLY A 1 79 ? -9.818 -8.855 -5.350 1.00 57.56 79 GLY A CA 1
ATOM 554 C C . GLY A 1 79 ? -9.016 -9.591 -4.272 1.00 57.56 79 GLY A C 1
ATOM 555 O O . GLY A 1 79 ? -9.454 -10.649 -3.831 1.00 57.56 79 GLY A O 1
ATOM 556 N N . LYS A 1 80 ? -7.862 -9.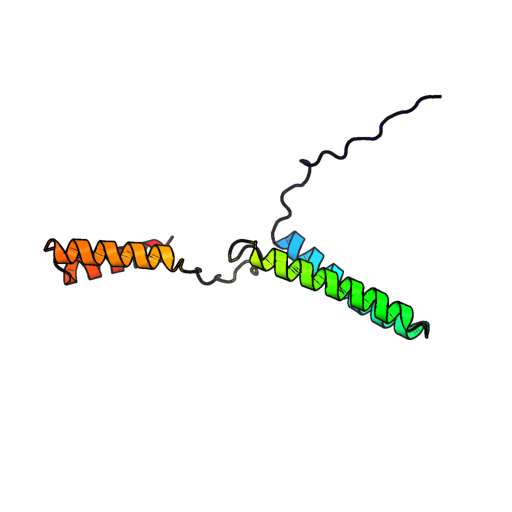068 -3.830 1.00 57.03 80 LYS A N 1
ATOM 557 C CA . LYS A 1 80 ? -7.153 -9.608 -2.661 1.00 57.03 80 LYS A CA 1
ATOM 558 C C . LYS A 1 80 ? -7.421 -8.719 -1.440 1.00 57.03 80 LYS A C 1
ATOM 560 O O . LYS A 1 80 ? -7.199 -7.513 -1.554 1.00 57.03 80 LYS A O 1
ATOM 565 N N . PRO A 1 81 ? -7.852 -9.276 -0.293 1.00 54.41 81 PRO A N 1
ATOM 566 C CA . PRO A 1 81 ? -7.959 -8.510 0.940 1.00 54.41 81 PRO A CA 1
ATOM 567 C C . PRO A 1 81 ? -6.587 -7.933 1.284 1.00 54.41 81 PRO A C 1
ATOM 569 O O . PRO A 1 81 ? -5.604 -8.670 1.404 1.00 54.41 81 PRO A O 1
ATOM 572 N N . VAL A 1 82 ? -6.509 -6.612 1.383 1.00 60.22 82 VAL A N 1
ATOM 573 C CA . VAL A 1 82 ? -5.354 -5.934 1.967 1.00 60.22 82 VAL A CA 1
ATOM 574 C C . VAL A 1 82 ? -5.565 -6.011 3.468 1.00 60.22 82 VAL A C 1
ATOM 576 O O . VAL A 1 82 ? -6.632 -5.635 3.947 1.00 60.22 82 VAL A O 1
ATOM 579 N N . ALA A 1 83 ? -4.593 -6.557 4.200 1.00 59.75 83 ALA A N 1
ATOM 580 C CA . ALA A 1 83 ? -4.672 -6.547 5.653 1.00 59.75 83 ALA A CA 1
ATOM 581 C C . ALA A 1 83 ? -4.792 -5.082 6.109 1.00 59.75 83 ALA A C 1
ATOM 583 O O . ALA A 1 83 ? -3.989 -4.261 5.650 1.00 59.75 83 ALA A O 1
ATOM 584 N N . PRO A 1 84 ? -5.789 -4.729 6.940 1.00 61.66 84 PRO A N 1
ATOM 585 C CA . PRO A 1 84 ? -5.896 -3.376 7.453 1.00 61.66 84 PRO A CA 1
ATOM 586 C C . PRO A 1 84 ? -4.606 -3.060 8.205 1.00 61.66 84 PRO A C 1
ATOM 588 O O . PRO A 1 84 ? -4.197 -3.806 9.095 1.00 61.66 84 PRO A O 1
ATOM 591 N N . VAL A 1 85 ? -3.936 -1.983 7.800 1.00 65.38 85 VAL A N 1
ATOM 592 C CA . VAL A 1 85 ? -2.827 -1.441 8.579 1.00 65.38 85 VAL A CA 1
ATOM 593 C C . VAL A 1 85 ? -3.469 -0.799 9.795 1.00 65.38 85 VAL A C 1
ATOM 595 O O . VAL A 1 85 ? -4.176 0.198 9.670 1.00 65.38 85 VAL A O 1
ATOM 598 N N . ILE A 1 86 ? -3.304 -1.443 10.946 1.00 68.06 86 ILE A N 1
ATOM 599 C CA . ILE A 1 86 ? -3.769 -0.903 12.217 1.00 68.06 86 ILE A CA 1
ATOM 600 C C . ILE A 1 86 ? -2.832 0.253 12.556 1.00 68.06 86 ILE A C 1
ATOM 602 O O . ILE A 1 86 ? -1.619 0.073 12.637 1.00 68.06 86 ILE A O 1
ATOM 606 N N . ASP A 1 87 ? -3.392 1.452 12.67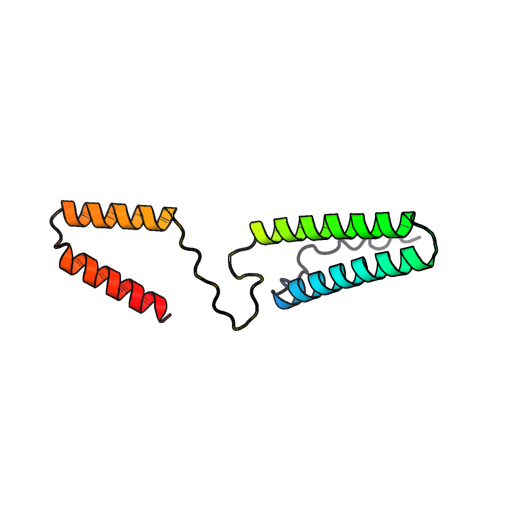9 1.00 80.38 87 ASP A N 1
ATOM 607 C CA . ASP A 1 87 ? -2.647 2.613 13.145 1.00 80.38 87 ASP A CA 1
ATOM 608 C C . ASP A 1 87 ? -2.433 2.469 14.658 1.00 80.38 87 ASP A C 1
ATOM 610 O O . ASP A 1 87 ? -3.363 2.629 15.450 1.00 80.38 87 ASP A O 1
ATOM 614 N N . GLU A 1 88 ? -1.199 2.141 15.042 1.00 83.12 88 GLU A N 1
ATOM 615 C CA . GLU A 1 88 ? -0.792 1.918 16.432 1.00 83.12 88 GLU A CA 1
ATOM 616 C C . GLU A 1 88 ? -1.082 3.133 17.326 1.00 83.12 88 GLU A C 1
ATOM 618 O O . GLU A 1 88 ? -1.421 2.988 18.498 1.00 83.12 88 GLU A O 1
ATOM 623 N N . ARG A 1 89 ? -1.013 4.353 16.774 1.00 82.38 89 ARG A N 1
ATOM 624 C CA . ARG A 1 89 ? -1.302 5.581 17.523 1.00 82.38 89 ARG A CA 1
ATOM 625 C C . ARG A 1 89 ? -2.790 5.704 17.835 1.00 82.38 89 ARG A C 1
ATOM 627 O O . ARG A 1 89 ? -3.157 6.146 18.920 1.00 82.38 89 ARG A O 1
ATOM 634 N N . LEU A 1 90 ? -3.635 5.315 16.885 1.00 84.81 90 LEU A N 1
ATOM 635 C CA . LEU A 1 90 ? -5.086 5.243 17.062 1.00 84.81 90 LEU A CA 1
ATOM 636 C C . LEU A 1 90 ? -5.475 4.120 18.030 1.00 84.81 90 LEU A C 1
ATOM 638 O O . LEU A 1 90 ? -6.368 4.313 18.853 1.00 84.81 90 LEU A O 1
ATOM 642 N N . ALA A 1 91 ? -4.790 2.976 17.964 1.00 87.31 91 ALA A N 1
ATOM 643 C CA . ALA A 1 91 ? -4.987 1.874 18.900 1.00 87.31 91 ALA A CA 1
ATOM 644 C C . ALA A 1 91 ? -4.644 2.288 20.341 1.00 87.31 91 ALA A C 1
ATOM 646 O O . ALA A 1 91 ? -5.454 2.071 21.240 1.00 87.31 91 ALA A O 1
ATOM 647 N N . ALA A 1 92 ? -3.512 2.968 20.542 1.00 88.81 92 ALA A N 1
ATOM 648 C CA . ALA A 1 92 ? -3.095 3.466 21.852 1.00 88.81 92 ALA A CA 1
ATOM 649 C C . ALA A 1 92 ? -4.062 4.519 22.431 1.00 88.81 92 ALA A C 1
ATOM 651 O O . ALA A 1 92 ? -4.373 4.485 23.621 1.00 88.81 92 ALA A O 1
ATOM 652 N N . ASP A 1 93 ? -4.580 5.437 21.602 1.00 92.50 93 ASP A N 1
ATOM 653 C CA . ASP A 1 93 ? -5.600 6.406 22.041 1.00 92.50 93 ASP A CA 1
ATOM 654 C C . ASP A 1 93 ? -6.899 5.701 22.464 1.00 92.50 93 ASP A C 1
ATOM 656 O O . ASP A 1 93 ? -7.502 6.046 23.482 1.00 92.50 93 ASP A O 1
ATOM 660 N N . LEU A 1 94 ? -7.322 4.679 21.711 1.00 92.44 94 LEU A N 1
ATOM 661 C CA . LEU A 1 94 ? -8.504 3.886 22.042 1.00 92.44 94 LEU A CA 1
ATOM 662 C C . LEU A 1 94 ? -8.325 3.120 23.360 1.00 92.44 94 LEU A C 1
ATOM 664 O O . LEU A 1 94 ? -9.238 3.120 24.186 1.00 92.44 94 LEU A O 1
ATOM 668 N N . GLU A 1 95 ? -7.165 2.497 23.570 1.00 92.62 95 GLU A N 1
ATOM 669 C CA . GLU A 1 95 ? -6.842 1.769 24.800 1.00 92.62 95 GLU A CA 1
ATOM 670 C C . GLU A 1 95 ? -6.852 2.697 26.020 1.00 92.62 95 GLU A C 1
ATOM 672 O O . GLU A 1 95 ? -7.544 2.411 26.997 1.00 92.62 95 GLU A O 1
ATOM 677 N N . SER A 1 96 ? -6.210 3.866 25.923 1.00 95.38 96 SER A N 1
ATOM 678 C CA . SER A 1 96 ? -6.189 4.861 27.005 1.00 95.38 96 SER A CA 1
ATOM 679 C C . SER A 1 96 ? -7.592 5.363 27.376 1.00 95.38 96 SER A C 1
ATOM 681 O O . SER A 1 96 ? -7.919 5.531 28.556 1.00 95.38 96 SER A O 1
ATOM 683 N N . ARG A 1 97 ? -8.470 5.560 26.385 1.00 93.62 97 ARG A N 1
ATOM 684 C CA . ARG A 1 97 ? -9.873 5.930 26.635 1.00 93.62 97 ARG A CA 1
ATOM 685 C C . ARG A 1 97 ? -10.642 4.810 27.324 1.00 93.62 97 ARG A C 1
ATOM 687 O O . ARG A 1 97 ? -11.395 5.090 28.250 1.00 93.62 97 ARG A O 1
ATOM 694 N N . ILE A 1 98 ? -10.470 3.562 26.887 1.00 94.75 98 ILE A N 1
ATOM 695 C CA . ILE A 1 98 ? -11.117 2.403 27.517 1.00 94.75 98 ILE A CA 1
ATOM 696 C C . ILE A 1 98 ? -10.670 2.284 28.976 1.00 94.75 98 ILE A C 1
ATOM 698 O O . ILE A 1 98 ? -11.515 2.104 29.851 1.00 94.75 98 ILE A O 1
ATOM 702 N N . GLU A 1 99 ? -9.374 2.443 29.242 1.00 94.62 99 GLU A N 1
ATOM 703 C CA . GLU A 1 99 ? -8.817 2.417 30.594 1.00 94.62 99 GLU A CA 1
ATOM 704 C C . GLU A 1 99 ? -9.412 3.526 31.469 1.00 94.62 99 GLU A C 1
ATOM 706 O O . GLU A 1 99 ? -9.856 3.254 32.583 1.00 94.62 99 GLU A O 1
ATOM 711 N N . THR A 1 100 ? -9.533 4.746 30.934 1.00 96.38 100 THR A N 1
ATOM 712 C CA . THR A 1 100 ? -10.171 5.872 31.636 1.00 96.38 100 THR A CA 1
ATOM 713 C C . THR A 1 100 ? -11.636 5.570 31.962 1.00 96.38 100 THR A C 1
ATOM 715 O O . THR A 1 100 ? -12.059 5.755 33.097 1.00 96.38 100 THR A O 1
ATOM 718 N N . LEU A 1 101 ? -12.411 5.032 31.010 1.00 93.81 101 LEU A N 1
ATOM 719 C CA . LEU A 1 101 ? -13.813 4.669 31.257 1.00 93.81 101 LEU A CA 1
ATOM 720 C C . LEU A 1 101 ? -13.953 3.611 32.360 1.00 93.81 101 LEU A C 1
ATOM 722 O O . LEU A 1 101 ? -14.872 3.689 33.175 1.00 93.81 101 LEU A O 1
ATOM 726 N N . VAL A 1 102 ? -13.072 2.609 32.380 1.00 95.94 102 VAL A N 1
ATOM 727 C CA . VAL A 1 102 ? -13.082 1.565 33.414 1.00 95.94 102 VAL A CA 1
ATOM 728 C C . VAL A 1 102 ? -12.660 2.140 34.768 1.00 95.94 102 VAL A C 1
ATOM 730 O O . VAL A 1 102 ? -13.285 1.819 35.778 1.00 95.94 102 VAL A O 1
ATOM 733 N N . ALA A 1 103 ? -11.668 3.035 34.794 1.00 95.50 103 ALA A N 1
ATOM 734 C CA . ALA A 1 103 ? -11.241 3.742 36.001 1.00 95.50 103 ALA A CA 1
ATOM 735 C C . ALA A 1 103 ? -12.351 4.637 36.583 1.00 95.50 103 ALA A C 1
ATOM 737 O O . ALA A 1 103 ? -12.528 4.677 37.800 1.00 95.50 103 ALA A O 1
ATOM 738 N N . ASP A 1 104 ? -13.158 5.261 35.723 1.00 96.06 104 ASP A N 1
ATOM 739 C CA . ASP A 1 104 ? -14.341 6.048 36.099 1.00 96.06 104 ASP A CA 1
ATOM 740 C C . ASP A 1 104 ? -15.528 5.175 36.569 1.00 96.06 104 ASP A C 1
ATOM 742 O O . ASP A 1 104 ? -16.588 5.687 36.937 1.00 96.06 104 ASP A O 1
ATOM 746 N N . GLY A 1 105 ? -15.361 3.848 36.592 1.00 93.56 105 GLY A N 1
ATOM 747 C CA . GLY A 1 105 ? -16.318 2.893 37.152 1.00 93.56 105 GLY A CA 1
ATOM 748 C C . GLY A 1 105 ? -17.181 2.164 36.123 1.00 93.56 105 GLY A C 1
ATOM 749 O O . GLY A 1 105 ? -18.135 1.478 36.505 1.00 93.56 105 GLY A O 1
ATOM 750 N N . ALA A 1 106 ? -16.883 2.269 34.823 1.00 94.69 106 ALA A N 1
ATOM 751 C CA . ALA A 1 106 ? -17.558 1.449 33.823 1.00 94.69 106 ALA A CA 1
ATOM 752 C C . ALA A 1 106 ? -17.246 -0.043 34.032 1.00 94.69 106 ALA A C 1
ATOM 754 O O . ALA A 1 106 ? -16.118 -0.442 34.321 1.00 94.69 106 ALA A O 1
ATOM 755 N N . ASN A 1 107 ? -18.250 -0.901 33.839 1.00 94.44 107 ASN A N 1
ATOM 756 C CA . ASN A 1 107 ? -18.064 -2.345 33.943 1.00 94.44 107 ASN A CA 1
ATOM 757 C C . ASN A 1 107 ? -17.201 -2.861 32.779 1.00 94.44 107 ASN A C 1
ATOM 759 O O . ASN A 1 107 ? -17.658 -2.910 31.636 1.00 94.44 107 ASN A O 1
ATOM 763 N N . GLU A 1 108 ? -15.981 -3.306 33.081 1.00 93.69 108 GLU A N 1
ATOM 764 C CA . GLU A 1 108 ? -15.008 -3.787 32.092 1.00 93.69 108 GLU A CA 1
ATOM 765 C C . GLU A 1 108 ? -15.566 -4.897 31.185 1.00 93.69 108 GLU A C 1
ATOM 767 O O . GLU A 1 108 ? -15.307 -4.923 29.981 1.00 93.69 108 GLU A O 1
ATOM 772 N N . THR A 1 109 ? -16.376 -5.807 31.735 1.00 94.62 109 THR A N 1
ATOM 773 C CA . THR A 1 109 ? -16.946 -6.920 30.963 1.00 94.62 109 THR A CA 1
ATOM 774 C C . THR A 1 109 ? -17.929 -6.411 29.909 1.00 94.62 109 THR A C 1
ATOM 776 O O . THR A 1 109 ? -17.915 -6.883 28.771 1.00 94.62 109 THR A O 1
ATOM 779 N N . GLU A 1 110 ? -18.763 -5.432 30.258 1.00 94.25 110 GLU A N 1
ATOM 780 C CA . GLU A 1 110 ? -19.692 -4.809 29.312 1.00 94.25 110 GLU A CA 1
ATOM 781 C C . GLU A 1 110 ? -18.966 -3.932 28.285 1.00 94.25 110 GLU A C 1
ATOM 783 O O . GLU A 1 110 ? -19.291 -3.996 27.098 1.00 94.25 110 GLU A O 1
ATOM 788 N N . VAL A 1 111 ? -17.923 -3.200 28.693 1.00 94.69 111 VAL A N 1
ATOM 789 C CA . VAL A 1 111 ? -17.078 -2.421 27.771 1.00 94.69 111 VAL A CA 1
ATOM 790 C C . VAL A 1 111 ? -16.397 -3.338 26.750 1.00 94.69 111 VAL A C 1
ATOM 792 O O . VAL A 1 111 ? -16.483 -3.091 25.546 1.00 94.69 111 VAL A O 1
ATOM 795 N N . ARG A 1 112 ? -15.805 -4.456 27.189 1.00 91.88 112 ARG A N 1
ATOM 796 C CA . ARG A 1 112 ? -15.161 -5.438 26.300 1.00 91.88 112 ARG A CA 1
ATOM 797 C C . ARG A 1 112 ? -16.150 -6.052 25.306 1.00 91.88 112 ARG A C 1
ATOM 799 O O . ARG A 1 112 ? -15.834 -6.173 24.123 1.00 91.88 112 ARG A O 1
ATOM 806 N N . LYS A 1 113 ? -17.368 -6.391 25.748 1.00 95.38 113 LYS A N 1
ATOM 807 C CA . LYS A 1 113 ? -18.438 -6.868 24.851 1.00 95.38 113 LYS A CA 1
ATOM 808 C C . LYS A 1 113 ? -18.873 -5.801 23.847 1.00 95.38 113 LYS A C 1
ATOM 810 O O . LYS A 1 113 ? -19.153 -6.129 22.695 1.00 95.38 113 LYS A O 1
ATOM 815 N N . LEU A 1 114 ? -18.975 -4.542 24.270 1.00 94.75 114 LEU A N 1
ATOM 816 C CA . LEU A 1 114 ? -19.370 -3.433 23.403 1.00 94.75 114 LEU A CA 1
ATOM 817 C C . LEU A 1 114 ? -18.325 -3.180 22.312 1.00 94.75 114 LEU A C 1
ATOM 819 O O . LEU A 1 114 ? -18.683 -3.148 21.136 1.00 94.75 114 LEU A O 1
ATOM 823 N N . VAL A 1 115 ? -17.047 -3.081 22.687 1.00 94.31 115 VAL A N 1
ATOM 824 C CA . VAL A 1 115 ? -15.930 -2.925 21.742 1.00 94.31 115 VAL A CA 1
ATOM 825 C C . VAL A 1 115 ? -15.868 -4.114 20.783 1.00 94.31 115 VAL A C 1
ATOM 827 O O . VAL A 1 115 ? -15.773 -3.916 19.575 1.00 94.31 115 VAL A O 1
ATOM 830 N N . GLY A 1 116 ? -16.023 -5.344 21.286 1.00 93.06 116 GLY A N 1
ATOM 831 C CA . GLY A 1 116 ? -16.087 -6.541 20.444 1.00 93.06 116 GLY A CA 1
ATOM 832 C C . GLY A 1 116 ? -17.202 -6.477 19.392 1.00 93.06 116 GLY A C 1
ATOM 833 O O . GLY A 1 116 ? -16.961 -6.775 18.224 1.00 93.06 116 GLY A O 1
ATOM 834 N N . ARG A 1 117 ? -18.403 -6.012 19.765 1.00 94.81 117 ARG A N 1
ATOM 835 C CA . ARG A 1 117 ? -19.511 -5.802 18.813 1.00 94.81 117 ARG A CA 1
ATOM 836 C C . ARG A 1 117 ? -19.230 -4.685 17.806 1.00 94.81 117 ARG A C 1
ATOM 838 O O . ARG A 1 117 ? -19.596 -4.828 16.644 1.00 94.81 117 ARG A O 1
ATOM 845 N N . ALA A 1 118 ? -18.585 -3.599 18.228 1.00 93.25 118 ALA A N 1
ATOM 846 C CA . ALA A 1 118 ? -18.199 -2.511 17.331 1.00 93.25 118 ALA A CA 1
ATOM 847 C C . ALA A 1 118 ? -17.165 -2.970 16.286 1.00 93.25 118 ALA A C 1
ATOM 849 O O . ALA A 1 118 ? -17.294 -2.630 15.112 1.00 93.25 118 ALA A O 1
ATOM 850 N N . ILE A 1 119 ? -16.190 -3.795 16.690 1.00 90.25 119 ILE A N 1
ATOM 851 C CA . ILE A 1 119 ? -15.212 -4.408 15.777 1.00 90.25 119 ILE A CA 1
ATOM 852 C C . ILE A 1 119 ? -15.910 -5.341 14.788 1.00 90.25 119 ILE A C 1
ATOM 854 O O . ILE A 1 119 ? -15.637 -5.270 13.593 1.00 90.25 119 ILE A O 1
ATOM 858 N N . GLU A 1 120 ? -16.818 -6.197 15.261 1.00 91.06 120 GLU A N 1
ATOM 859 C CA . GLU A 1 120 ? -17.568 -7.110 14.393 1.00 91.06 120 GLU A CA 1
ATOM 860 C C . GLU A 1 120 ? -18.387 -6.341 13.346 1.00 91.06 120 GLU A C 1
ATOM 862 O O . GLU A 1 120 ? -18.339 -6.667 12.163 1.00 91.06 120 GLU A O 1
ATOM 867 N N . LEU A 1 121 ? -19.052 -5.255 13.754 1.00 91.31 121 LEU A N 1
ATOM 868 C CA . LEU A 1 121 ? -19.773 -4.371 12.839 1.00 91.31 121 LEU A CA 1
ATOM 869 C C . LEU A 1 121 ? -18.838 -3.702 11.818 1.00 91.31 121 LEU A C 1
ATOM 871 O O . LEU A 1 121 ? -19.175 -3.632 10.639 1.00 91.31 121 LEU A O 1
ATOM 875 N N . GLY A 1 122 ? -17.665 -3.235 12.254 1.00 84.44 122 GLY A N 1
ATOM 876 C CA . GLY A 1 122 ? -16.666 -2.619 11.378 1.00 84.44 122 GLY A CA 1
ATOM 877 C C . GLY A 1 122 ? -16.014 -3.596 10.395 1.00 84.44 122 GLY A C 1
ATOM 878 O O . GLY A 1 122 ? -15.576 -3.178 9.334 1.00 84.44 122 GLY A O 1
ATOM 879 N N . ARG A 1 123 ? -15.966 -4.898 10.710 1.00 81.88 123 ARG A N 1
ATOM 880 C CA . ARG A 1 123 ? -15.468 -5.944 9.795 1.00 81.88 123 ARG A CA 1
ATOM 881 C C . ARG A 1 123 ? -16.478 -6.340 8.716 1.00 81.88 123 ARG A C 1
ATOM 883 O O . ARG A 1 123 ? -16.082 -6.971 7.739 1.00 81.88 123 ARG A O 1
ATOM 890 N N . GLN A 1 124 ? -17.759 -6.040 8.922 1.00 78.00 124 GLN A N 1
ATOM 891 C CA . GLN A 1 124 ? -18.846 -6.371 7.994 1.00 78.00 124 GLN A CA 1
ATOM 892 C C . GLN A 1 124 ? -19.150 -5.248 6.983 1.00 78.00 124 GLN A C 1
ATOM 894 O O . GLN A 1 124 ? -19.937 -5.477 6.064 1.00 78.00 124 GLN A O 1
ATOM 899 N N . GLN A 1 1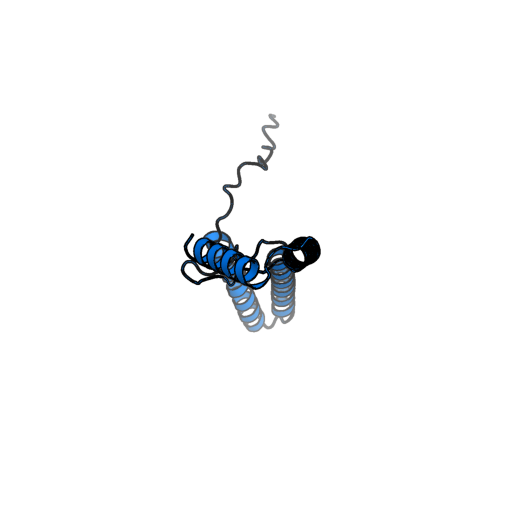25 ? -18.545 -4.065 7.145 1.00 59.03 125 GLN A N 1
ATOM 900 C CA . GLN A 1 125 ? -18.638 -2.915 6.231 1.00 59.03 125 GLN A CA 1
ATOM 901 C C . GLN A 1 125 ? -17.384 -2.812 5.359 1.00 59.03 125 GLN A C 1
ATOM 903 O O . GLN A 1 125 ? -17.536 -2.411 4.183 1.00 59.03 125 GLN A O 1
#

=== Feature glossary ===
The record interleaves many kinds of information about one protein. Here is each kind framed as the question it answers.

Q: What known structures does this most resemble?
A: Structural nearest neighbors (via Foldseek easy-search vs the PDB). Reported per hit: target PDB id, E-value, and alignment TM-score. A TM-score above ~0.5 is the conventional threshold for 'same fold'.

Q: Where is each backbone atom in 3D?
A: The mmCIF table is the protein's shape written out atom by atom. For each backbone N, Cα, C, and carbonyl O, it records an (x, y, z) coordinate triple in Å plus the residue type, chain letter, and residue number.

Q: What are the backbone torsion angles?
A: The φ/ψ torsion pair specifies the backbone conformation at each residue. φ rotates about the N–Cα bond, ψ about the Cα–C bond. Steric clashes forbid most of the (φ, ψ) plane — the allowed regions (α-helix basin, β-sheet basin, left-handed helix) are the Ramachandran-allowed regions.

Q: Which residues are buried vs exposed?
A: Solvent-accessible surface area (SASA) is the area in Å² traced out by the centre of a 1.4 Å probe sphere (a water molecule) rolled over the protein's van der Waals surface (Shrake–Rupley / Lee–Richards construction). Buried residues have near-zero SASA; fully exposed residues can exceed 200 Å². The total SASA scales roughly with the number of surface residues.

Q: How confident is the AlphaFold model at each residue?
A: pLDDT is the predicted lDDT-Cα score: AlphaFold's confidence that the local environment of each residue (all inter-atomic distances within 15 Å) is correctly placed. It is a per-residue number between 0 and 100, with higher meaning more reliable.

Q: What does the local fold look like, residue by residue?
A: 3Di is Foldseek's structural alphabet. Each residue is assigned one of twenty discrete states based on how its Cα sits relative to its spatial (not sequential) neighbors. Aligning 3Di strings finds structural homologs roughly as well as full 3D superposition, but orders of magnitude faster.

Q: How big and how compact is the whole molecule?
A: Radius of gyration (Rg) is the root-mean-square distance of Cα atoms from their centroid — a single number for overall size and compactness. A globular domain of N residues has Rg ≈ 2.2·N^0.38 Å; an extended or disordered chain has a much larger Rg. The Cα contact count is the number of residue pairs whose Cα atoms are within 8 Å and are more than four positions apart in sequence — a standard proxy for tertiary packing density. The bounding box is the smallest axis-aligned box enclosing all Cα atoms.

Q: Which residues are in helices, strands, or loops?
A: DSSP 8-state secondary structure assigns each residue one of H (α-helix), G (3₁₀-helix), I (π-helix), E (extended β-strand), B (isolated β-bridge), T (hydrogen-bonded turn), S (bend), or '-' (coil). The assignment is computed from backbone hydrogen-bond geometry via the Kabsch–Sander algorithm.

Q: How mobile is each atom in the crystal?
A: Crystallographic B-factors measure how much each atom's electron density is smeared out, in Å². They rise in mobile loops and surface residues and fall in the buried interior. In AlphaFold models this column is repurposed to hold pLDDT instead.

Q: What if only a Cα trace is available?
A: P-SEA three-state annotation labels each residue as helix, strand, or coil based purely on the geometry of the Cα trace. It serves as a fallback when the full backbone (and thus DSSP) is unavailable.

Q: What family and function is it annotated with?
A: Database cross-references. InterPro integrates a dozen domain/family signature databases into 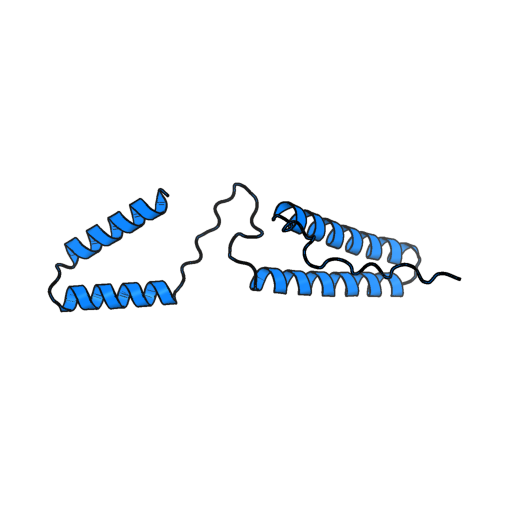unified entries with residue-range hits. GO terms attach function/process/location labels with evidence codes. CATH codes position the fold in a four-level structural taxonomy. Organism is the NCBI-taxonomy species name.

Q: Are the domains correctly placed relative to each other?
A: Predicted Aligned Error (PAE) is an AlphaFold confidence matrix: entry (i, j) is the expected error in the position of residue j, in ångströms, when the prediction is superimposed on the true structure at residue i. Low PAE within a block of residues means that block is internally rigid and well-predicted; high PAE between two blocks means their relative placement is uncertain even if each block individually is confident.

Q: What do the diagnostic plots show?
A: Three diagnostic plots accompany the record. The Cα contact map visualizes the tertiary structure as a 2D adjacency matrix (8 Å cutoff, sequence-local contacts suppressed). The Ramachandran plot shows the distribution of backbone (φ, ψ) torsions, with points in the α and β basins reflecting secondary structure content. The PAE plot shows AlphaFold's inter-residue confidence as a color matrix.

Q: What is the amino-acid chain?
A: Primary structure: the covalent order of the twenty standard amino acids along the backbone. Two proteins with the same sequence will (almost always) fold to the same structure; two with 30% identity often share a fold but not the details.

Q: What do the rendered images show?
A: The six renders are orthographic views along the three Cartesian axes in both directions. Representation (cartoon, sticks, or surface) and color scheme (sequence-rainbow or by-chain) vary across proteins so the training set covers all the common visualization conventions.